Protein AF-A0A7W9L819-F1 (afdb_monomer)

Organism: NCBI:txid8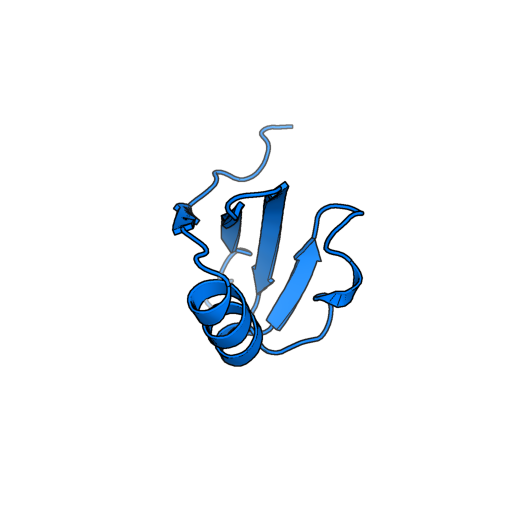82448

Nearest PDB structures (foldseek):
  3fan-assembly1_A  TM=5.595E-01  e=5.888E+00  Porcine reproductive and respiratory syndrome virus
  8k0j-assembly1_A  TM=3.552E-01  e=3.022E+00  Vibrio phage ICP1_2011_A
  1pk8-assembly2_F  TM=4.204E-01  e=6.648E+00  Rattus norvegicus
  7m4s-assembly2_C  TM=3.438E-01  e=7.505E+00  Nostoc sp. PCC 7120 = FACHB-418
  6ptv-assembly1_A  TM=2.958E-01  e=7.063E+00  Rickettsia rickettsii str. 'Sheila Smith'

Sequence (64 aa):
MEYIEGRWIWVSLPQATFAVVTRDGLVVDAAPIAQWLVGKREREVAAYLRNKGAVFKPLDPPTA

Radius of gyration: 11.52 Å; Cα contacts (8 Å, |Δi|>4): 104; chains: 1; bounding box: 24×36×22 Å

Structure (mmCIF, N/CA/C/O backbone):
data_AF-A0A7W9L819-F1
#
_entry.id   AF-A0A7W9L819-F1
#
loop_
_atom_site.group_PDB
_atom_site.id
_atom_site.type_symbol
_atom_site.label_atom_id
_atom_site.label_alt_id
_atom_site.label_comp_id
_atom_site.label_asym_id
_atom_site.label_entity_id
_atom_site.label_seq_id
_atom_site.pdbx_PDB_ins_code
_atom_site.Cartn_x
_atom_site.Cartn_y
_atom_site.Cartn_z
_atom_site.occupancy
_atom_site.B_iso_or_equiv
_atom_site.auth_seq_id
_atom_site.auth_comp_id
_atom_site.auth_asym_id
_atom_site.auth_atom_id
_atom_site.pdbx_PDB_model_num
ATOM 1 N N . MET A 1 1 ? -11.014 -24.149 -5.641 1.00 41.62 1 MET A N 1
ATOM 2 C CA . MET A 1 1 ? -10.692 -23.000 -4.774 1.00 41.62 1 MET A CA 1
ATOM 3 C C . MET A 1 1 ? -9.720 -22.152 -5.558 1.00 41.62 1 MET A C 1
ATOM 5 O O . MET A 1 1 ? -8.641 -22.638 -5.866 1.00 41.62 1 MET A O 1
ATOM 9 N N . GLU A 1 2 ? -10.155 -20.983 -6.010 1.00 39.06 2 GLU A N 1
ATOM 10 C CA . GLU A 1 2 ? -9.305 -20.061 -6.764 1.00 39.06 2 GLU A CA 1
ATOM 11 C C . GLU A 1 2 ? -8.244 -19.519 -5.798 1.00 39.06 2 GLU A C 1
ATOM 13 O O . GLU A 1 2 ? -8.578 -18.872 -4.806 1.00 39.06 2 GLU A O 1
ATOM 18 N N . TYR A 1 3 ? -6.978 -19.870 -6.020 1.00 43.12 3 TYR A N 1
ATOM 19 C CA . TYR A 1 3 ? -5.865 -19.232 -5.327 1.00 43.12 3 TYR A CA 1
ATOM 20 C C . TYR A 1 3 ? -5.791 -17.803 -5.855 1.00 43.12 3 TYR A C 1
ATOM 22 O O . TYR A 1 3 ? -5.364 -17.587 -6.985 1.00 43.12 3 TYR A O 1
ATOM 30 N N . ILE A 1 4 ? -6.238 -16.826 -5.069 1.00 52.00 4 ILE A N 1
ATOM 31 C CA . ILE A 1 4 ? -6.017 -15.426 -5.422 1.00 52.00 4 ILE A CA 1
ATOM 32 C C . ILE A 1 4 ? -4.532 -15.159 -5.158 1.00 52.00 4 ILE A C 1
ATOM 34 O O . ILE A 1 4 ? -4.108 -15.030 -4.007 1.00 52.00 4 ILE A O 1
ATOM 38 N N . GLU A 1 5 ? -3.730 -15.171 -6.223 1.00 65.19 5 GLU A N 1
ATOM 39 C CA . GLU A 1 5 ? -2.308 -14.831 -6.174 1.00 65.19 5 GLU A CA 1
ATOM 40 C C . GLU A 1 5 ? -2.101 -13.482 -5.467 1.00 65.19 5 GLU A C 1
ATOM 42 O O . GLU A 1 5 ? -2.901 -12.549 -5.593 1.00 65.19 5 GLU A O 1
ATOM 47 N N . GLY A 1 6 ? -1.028 -13.386 -4.676 1.00 74.56 6 GLY A N 1
ATOM 48 C CA . GLY A 1 6 ? -0.697 -12.154 -3.966 1.00 74.56 6 GLY A CA 1
ATOM 49 C C . GLY A 1 6 ? -0.488 -11.003 -4.952 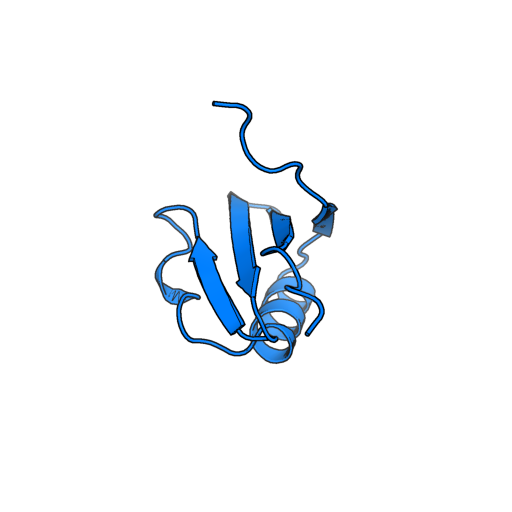1.00 74.56 6 GLY A C 1
ATOM 50 O O . GLY A 1 6 ? 0.278 -11.130 -5.905 1.00 74.56 6 GLY A O 1
ATOM 51 N N . ARG A 1 7 ? -1.150 -9.865 -4.723 1.00 85.12 7 ARG A N 1
ATOM 52 C CA . ARG A 1 7 ? -1.024 -8.682 -5.583 1.00 85.12 7 ARG A CA 1
ATOM 53 C C . ARG A 1 7 ? 0.151 -7.839 -5.127 1.00 85.12 7 ARG A C 1
ATOM 55 O O . ARG A 1 7 ? 0.134 -7.317 -4.008 1.00 85.12 7 ARG A O 1
ATOM 62 N N . TRP A 1 8 ? 1.128 -7.684 -6.010 1.00 85.50 8 TRP A N 1
ATOM 63 C CA . TRP A 1 8 ? 2.248 -6.773 -5.835 1.00 85.50 8 TRP A CA 1
ATOM 64 C C . TRP A 1 8 ? 1.813 -5.376 -6.270 1.00 85.50 8 TRP A C 1
ATOM 66 O O . TRP A 1 8 ? 1.223 -5.173 -7.331 1.00 85.50 8 TRP A O 1
ATOM 76 N N . ILE A 1 9 ? 2.036 -4.401 -5.400 1.00 90.31 9 ILE A N 1
ATOM 77 C CA . ILE A 1 9 ? 1.549 -3.039 -5.568 1.00 90.31 9 ILE A CA 1
ATOM 78 C C . ILE A 1 9 ? 2.730 -2.101 -5.408 1.00 90.31 9 ILE A C 1
ATOM 80 O O . ILE A 1 9 ? 3.377 -2.054 -4.363 1.00 90.31 9 ILE A O 1
ATOM 84 N N . TRP A 1 10 ? 2.980 -1.314 -6.442 1.00 92.31 10 TRP A N 1
ATOM 85 C CA . TRP A 1 10 ? 3.869 -0.173 -6.380 1.00 92.31 10 TRP A CA 1
ATOM 86 C C . TRP A 1 10 ? 3.134 0.999 -5.737 1.00 92.31 10 TRP A C 1
ATOM 88 O O . TRP A 1 10 ? 2.047 1.387 -6.174 1.00 92.31 10 TRP A O 1
ATOM 98 N N . VAL A 1 11 ? 3.734 1.567 -4.700 1.00 93.94 11 VAL A N 1
ATOM 99 C CA . VAL A 1 11 ? 3.230 2.726 -3.969 1.00 93.94 11 VAL A CA 1
ATOM 100 C C . VAL A 1 11 ? 4.236 3.852 -4.124 1.00 93.94 11 VAL A C 1
ATOM 102 O O . VAL A 1 11 ? 5.410 3.684 -3.797 1.00 93.94 11 VAL A O 1
ATOM 105 N N . SER A 1 12 ? 3.774 5.019 -4.563 1.00 94.56 12 SER A N 1
ATOM 106 C CA . SER A 1 12 ? 4.597 6.224 -4.617 1.00 94.56 12 SER A CA 1
ATOM 107 C C . SER A 1 12 ? 3.962 7.361 -3.851 1.00 94.56 12 SER A C 1
ATOM 109 O O . SER A 1 12 ? 2.830 7.756 -4.113 1.00 94.56 12 SER A O 1
ATOM 111 N N . LEU A 1 13 ? 4.718 7.845 -2.878 1.00 91.19 13 LEU A N 1
ATOM 112 C CA . LEU A 1 13 ? 4.484 9.030 -2.074 1.00 91.19 13 LEU A CA 1
ATOM 113 C C . LEU A 1 13 ? 5.411 10.155 -2.559 1.00 91.19 13 LEU A C 1
ATOM 115 O O . LEU A 1 13 ? 6.448 9.867 -3.162 1.00 91.19 13 LEU A O 1
ATOM 119 N N . PRO A 1 14 ? 5.125 11.420 -2.207 1.00 88.69 14 PRO A N 1
ATOM 120 C CA . PRO A 1 14 ? 6.005 12.547 -2.531 1.00 88.69 14 PRO A CA 1
ATOM 121 C C . PRO A 1 14 ? 7.477 12.350 -2.122 1.00 88.69 14 PRO A C 1
ATOM 123 O O . PRO A 1 14 ? 8.374 12.853 -2.789 1.00 88.69 14 PRO A O 1
ATOM 126 N N . GLN A 1 15 ? 7.727 11.613 -1.036 1.00 88.75 15 GLN A N 1
ATOM 127 C CA . GLN A 1 15 ? 9.049 11.425 -0.432 1.00 88.75 15 GLN A CA 1
ATOM 128 C C . GLN A 1 15 ? 9.617 10.001 -0.536 1.00 88.75 15 GLN A C 1
ATOM 130 O O . GLN A 1 15 ? 10.736 9.765 -0.088 1.00 88.75 15 GLN A O 1
ATOM 135 N N . ALA A 1 16 ? 8.853 9.029 -1.042 1.00 91.50 16 ALA A N 1
ATOM 136 C CA . ALA A 1 16 ? 9.277 7.630 -1.050 1.00 91.50 16 ALA A CA 1
ATOM 137 C C . ALA A 1 16 ? 8.503 6.807 -2.076 1.00 91.50 16 ALA A C 1
ATOM 139 O O . ALA A 1 16 ? 7.327 7.046 -2.323 1.00 91.50 16 ALA A O 1
ATOM 140 N N . THR A 1 17 ? 9.146 5.783 -2.627 1.00 94.19 17 THR A N 1
ATOM 141 C CA . THR A 1 17 ? 8.501 4.802 -3.500 1.00 94.19 17 THR A CA 1
ATOM 142 C C . THR A 1 17 ? 8.886 3.403 -3.043 1.00 94.19 17 THR A C 1
ATOM 144 O O . THR A 1 17 ? 10.059 3.149 -2.777 1.00 94.19 17 THR A O 1
ATOM 147 N N . PHE A 1 18 ? 7.910 2.510 -2.903 1.00 94.56 18 PHE A N 1
ATOM 148 C CA . PHE A 1 18 ? 8.130 1.157 -2.399 1.00 94.56 18 PHE A CA 1
ATOM 149 C C . PHE A 1 18 ? 7.075 0.168 -2.897 1.00 94.56 18 PHE A C 1
ATOM 151 O O . PHE A 1 18 ? 5.989 0.554 -3.324 1.00 94.56 18 PHE A O 1
ATOM 158 N N . ALA A 1 19 ? 7.403 -1.121 -2.821 1.00 94.00 19 ALA A N 1
ATOM 159 C CA . ALA A 1 19 ? 6.474 -2.208 -3.100 1.00 94.00 19 ALA A CA 1
ATOM 160 C C . ALA A 1 19 ? 5.769 -2.683 -1.818 1.00 94.00 19 ALA A C 1
ATOM 162 O O . ALA A 1 19 ? 6.365 -2.700 -0.736 1.00 94.00 19 ALA A O 1
ATOM 163 N N . VAL A 1 20 ? 4.508 -3.083 -1.962 1.00 94.94 20 VAL A N 1
ATOM 164 C CA . VAL A 1 20 ? 3.681 -3.740 -0.943 1.00 94.94 20 VAL A CA 1
ATOM 165 C C . VAL A 1 20 ? 3.005 -4.945 -1.585 1.00 94.94 20 VAL A C 1
ATOM 167 O O . VAL A 1 20 ? 2.477 -4.831 -2.688 1.00 94.94 20 VAL A O 1
ATOM 170 N N . VAL A 1 21 ? 2.983 -6.084 -0.901 1.00 95.38 21 VAL A N 1
ATOM 171 C CA . VAL A 1 21 ? 2.293 -7.294 -1.360 1.00 95.38 21 VAL A CA 1
ATOM 172 C C . VAL A 1 21 ? 1.064 -7.524 -0.496 1.00 95.38 21 VAL A C 1
ATOM 174 O O . VAL A 1 21 ? 1.133 -7.502 0.736 1.00 95.38 21 VAL A O 1
ATOM 177 N N . THR A 1 22 ? -0.074 -7.751 -1.145 1.00 94.62 22 THR A N 1
ATOM 178 C CA . THR A 1 22 ? -1.350 -8.009 -0.469 1.00 94.62 22 THR A CA 1
ATOM 179 C C . THR A 1 22 ? -1.888 -9.389 -0.812 1.00 94.62 22 THR A C 1
ATOM 181 O O . THR A 1 22 ? -1.810 -9.821 -1.960 1.00 94.62 22 THR A O 1
ATOM 184 N N . ARG A 1 23 ? -2.453 -10.081 0.177 1.00 93.19 23 ARG A N 1
ATOM 185 C CA . ARG A 1 23 ? -3.157 -11.358 0.007 1.00 93.19 23 ARG A CA 1
ATOM 186 C C . ARG A 1 23 ? -4.364 -11.378 0.936 1.00 93.19 23 ARG A C 1
ATOM 188 O O . ARG A 1 23 ? -4.245 -10.966 2.087 1.00 93.19 23 ARG A O 1
ATOM 195 N N . ASP A 1 24 ? -5.523 -11.791 0.430 1.00 92.56 24 ASP A N 1
ATOM 196 C CA . ASP A 1 24 ? -6.776 -11.888 1.201 1.00 92.56 24 ASP A CA 1
ATOM 197 C C . ASP A 1 24 ? -7.150 -10.600 1.971 1.00 92.56 24 ASP A C 1
ATOM 199 O O . ASP A 1 24 ? -7.684 -10.632 3.079 1.00 92.56 24 ASP A O 1
ATOM 203 N N . GLY A 1 25 ? -6.845 -9.431 1.394 1.00 91.94 25 GLY A N 1
ATOM 204 C CA . GLY A 1 25 ? -7.124 -8.126 2.004 1.00 91.94 25 GLY A CA 1
ATOM 205 C C . GLY A 1 25 ? -6.190 -7.733 3.156 1.00 91.94 25 GLY A C 1
ATOM 206 O O . GLY A 1 25 ? -6.483 -6.769 3.871 1.00 91.94 25 GLY A O 1
ATOM 207 N N . LEU A 1 26 ? -5.072 -8.439 3.339 1.00 95.81 26 LEU A N 1
ATOM 208 C CA . LEU A 1 26 ? -4.005 -8.119 4.287 1.00 95.81 26 LEU A CA 1
ATOM 209 C C . LEU A 1 26 ? -2.710 -7.784 3.551 1.00 95.81 26 LEU A C 1
ATOM 211 O O . LEU A 1 26 ? -2.425 -8.342 2.493 1.00 95.81 26 LEU A O 1
ATOM 215 N N . VAL A 1 27 ? -1.900 -6.908 4.139 1.00 96.31 27 VAL A N 1
ATOM 216 C CA . VAL A 1 27 ? -0.508 -6.727 3.717 1.00 96.31 27 VAL A CA 1
ATOM 217 C C . VAL A 1 27 ? 0.319 -7.876 4.280 1.00 96.31 27 VAL A C 1
ATOM 219 O O . VAL A 1 27 ? 0.394 -8.042 5.497 1.00 96.31 27 VAL A O 1
ATOM 222 N N . VAL A 1 28 ? 0.934 -8.661 3.400 1.00 96.75 28 VAL A N 1
ATOM 223 C CA . VAL A 1 28 ? 1.721 -9.847 3.775 1.00 96.75 28 VAL A CA 1
ATOM 224 C C . VAL A 1 28 ? 3.223 -9.637 3.628 1.00 96.75 28 VAL A C 1
ATOM 226 O O . VAL A 1 28 ? 3.985 -10.323 4.297 1.00 96.75 28 VAL A O 1
ATOM 229 N N . ASP A 1 29 ? 3.637 -8.678 2.801 1.00 95.50 29 ASP A N 1
ATOM 230 C CA . ASP A 1 29 ? 5.035 -8.281 2.650 1.00 95.50 29 ASP A CA 1
ATOM 231 C C . ASP A 1 29 ? 5.133 -6.818 2.186 1.00 95.50 29 ASP A C 1
ATOM 233 O O . ASP A 1 29 ? 4.169 -6.248 1.664 1.00 95.50 29 ASP A O 1
ATOM 237 N N . ALA A 1 30 ? 6.285 -6.189 2.397 1.00 94.44 30 ALA A N 1
ATOM 238 C CA . ALA A 1 30 ? 6.564 -4.821 1.979 1.00 94.44 30 ALA A CA 1
ATOM 239 C C . ALA A 1 30 ? 8.075 -4.558 1.873 1.00 94.44 30 ALA A C 1
ATOM 241 O O . ALA A 1 30 ? 8.894 -5.229 2.492 1.00 94.44 30 ALA A O 1
ATOM 242 N N . ALA A 1 31 ? 8.481 -3.512 1.154 1.00 92.88 31 ALA A N 1
ATOM 243 C CA . ALA A 1 31 ? 9.875 -3.063 1.213 1.00 92.88 31 ALA A CA 1
ATOM 244 C C . ALA A 1 31 ? 10.280 -2.667 2.659 1.00 92.88 31 ALA A C 1
ATOM 246 O O . ALA A 1 31 ? 9.410 -2.254 3.430 1.00 92.88 31 ALA A O 1
ATOM 247 N N . PRO A 1 32 ? 11.578 -2.690 3.035 1.00 95.19 32 PRO A N 1
ATOM 248 C CA . PRO A 1 32 ? 12.035 -2.429 4.410 1.00 95.19 32 PRO A CA 1
ATOM 249 C C . PRO A 1 32 ? 11.481 -1.148 5.057 1.00 95.19 32 PRO A C 1
ATOM 251 O O . PRO A 1 32 ? 11.038 -1.167 6.202 1.00 95.19 32 PRO A O 1
ATOM 254 N N . ILE A 1 33 ? 11.416 -0.048 4.301 1.00 92.88 33 ILE A N 1
ATOM 255 C CA . ILE A 1 33 ? 10.850 1.245 4.739 1.00 92.88 33 ILE A CA 1
ATOM 256 C C . ILE A 1 33 ? 9.356 1.173 5.118 1.00 92.88 33 ILE A C 1
ATOM 258 O O . ILE A 1 33 ? 8.841 2.017 5.852 1.00 92.88 33 ILE A O 1
ATOM 262 N N . ALA A 1 34 ? 8.652 0.162 4.620 1.00 94.75 34 ALA A N 1
ATOM 263 C CA . ALA A 1 34 ? 7.215 -0.024 4.739 1.00 94.75 34 ALA A CA 1
ATOM 264 C C . ALA A 1 34 ? 6.835 -1.297 5.520 1.00 94.75 34 ALA A C 1
ATOM 266 O O . ALA A 1 34 ? 5.657 -1.635 5.588 1.00 94.75 34 ALA A O 1
ATOM 267 N N . GLN A 1 35 ? 7.794 -1.978 6.159 1.00 96.81 35 GLN A N 1
ATOM 268 C CA . GLN A 1 35 ? 7.557 -3.213 6.930 1.00 96.81 35 GLN A CA 1
ATOM 269 C C . GLN A 1 35 ? 6.539 -3.043 8.067 1.00 96.81 35 GLN A C 1
ATOM 271 O O . GLN A 1 35 ? 5.801 -3.965 8.397 1.00 96.81 35 GLN A O 1
ATOM 276 N N . TRP A 1 36 ? 6.401 -1.831 8.604 1.00 95.94 36 TRP A N 1
ATOM 277 C CA . TRP A 1 36 ? 5.379 -1.491 9.598 1.00 95.94 36 TRP A CA 1
ATOM 278 C C . TRP A 1 36 ? 3.931 -1.596 9.071 1.00 95.94 36 TRP A C 1
ATOM 280 O O . TRP A 1 36 ? 2.990 -1.495 9.861 1.00 95.94 36 TRP A O 1
ATOM 290 N N . LEU A 1 37 ? 3.729 -1.783 7.760 1.00 96.56 37 LEU A N 1
ATOM 291 C CA . LEU A 1 37 ? 2.427 -2.052 7.143 1.00 96.56 37 LEU A CA 1
ATOM 292 C C . LEU A 1 37 ? 2.023 -3.529 7.199 1.00 96.56 37 LEU A C 1
ATOM 294 O O . LEU A 1 37 ? 0.832 -3.821 7.096 1.00 96.56 37 LEU A O 1
ATOM 298 N N . VAL A 1 38 ? 2.980 -4.448 7.350 1.00 97.00 38 VAL A N 1
ATOM 299 C CA . VAL A 1 38 ? 2.729 -5.894 7.328 1.00 97.00 38 VAL A CA 1
ATOM 300 C C . VAL A 1 38 ? 1.789 -6.292 8.470 1.00 97.00 38 VAL A C 1
ATOM 302 O O . VAL A 1 38 ? 1.881 -5.787 9.589 1.00 97.00 38 VAL A O 1
ATOM 305 N N . GLY A 1 39 ? 0.823 -7.160 8.164 1.00 96.81 39 GLY A N 1
ATOM 306 C CA . GLY A 1 39 ? -0.234 -7.602 9.077 1.00 96.81 39 GLY A CA 1
ATOM 307 C C . GLY A 1 39 ? -1.441 -6.660 9.175 1.00 96.81 39 GLY A C 1
ATOM 308 O O . GLY A 1 39 ? -2.450 -7.027 9.778 1.00 96.81 39 GLY A O 1
ATOM 309 N N . LYS A 1 40 ? -1.390 -5.462 8.578 1.00 97.62 40 LYS A N 1
ATOM 310 C CA . LYS A 1 40 ? -2.532 -4.533 8.547 1.00 97.62 40 LYS A CA 1
ATOM 311 C C . LYS A 1 40 ? -3.486 -4.849 7.396 1.00 97.62 40 LYS A C 1
ATOM 313 O O . LYS A 1 40 ? -3.117 -5.471 6.399 1.00 97.62 40 LYS A O 1
ATOM 318 N N . ARG A 1 41 ? -4.724 -4.360 7.512 1.00 97.12 41 ARG A N 1
ATOM 319 C CA . ARG A 1 41 ? -5.737 -4.482 6.456 1.00 97.12 41 ARG A CA 1
ATOM 320 C C . ARG A 1 41 ? -5.398 -3.590 5.270 1.00 97.12 41 ARG A C 1
ATOM 322 O O . ARG A 1 41 ? -5.173 -2.392 5.431 1.00 97.12 41 ARG A O 1
ATOM 329 N N . GLU A 1 42 ? -5.477 -4.153 4.069 1.00 94.56 42 GLU A N 1
ATOM 330 C CA . GLU A 1 42 ? -5.223 -3.460 2.802 1.00 94.56 42 GLU A CA 1
ATOM 331 C C . GLU A 1 42 ? -6.035 -2.165 2.698 1.00 94.56 42 GLU A C 1
ATOM 333 O O . GLU A 1 42 ? -5.493 -1.121 2.347 1.00 94.56 42 GLU A O 1
ATOM 338 N N . ARG A 1 43 ? -7.328 -2.205 3.047 1.00 94.19 43 ARG A N 1
ATOM 339 C CA . ARG A 1 43 ? -8.212 -1.032 2.956 1.00 94.19 43 ARG A CA 1
ATOM 340 C C . ARG A 1 43 ? -7.767 0.114 3.865 1.00 94.19 43 ARG A C 1
ATOM 342 O O . ARG A 1 43 ? -7.818 1.267 3.448 1.00 94.19 43 ARG A O 1
ATOM 349 N N . GLU A 1 44 ? -7.323 -0.200 5.080 1.00 96.06 44 GLU A N 1
ATOM 350 C CA . GLU A 1 44 ? -6.846 0.793 6.051 1.00 96.06 44 GLU A CA 1
ATOM 351 C C . GLU A 1 44 ? -5.513 1.393 5.604 1.00 96.06 44 GLU A C 1
ATOM 353 O O . GLU A 1 44 ? -5.343 2.611 5.608 1.00 96.06 44 GLU A O 1
ATOM 358 N N . VAL A 1 45 ? -4.597 0.540 5.141 1.00 95.81 45 VAL A N 1
ATOM 359 C CA . VAL A 1 45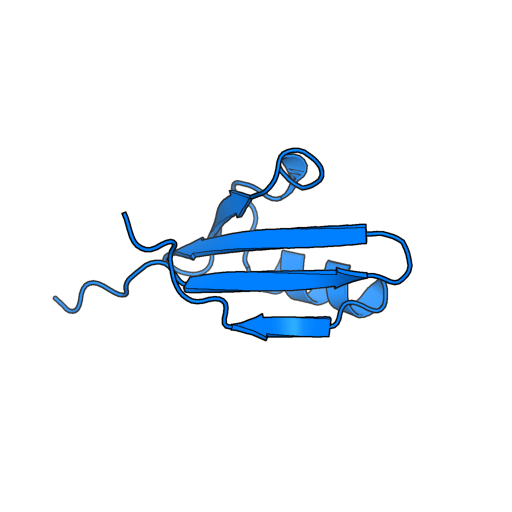 ? -3.302 0.952 4.590 1.00 95.81 45 VAL A C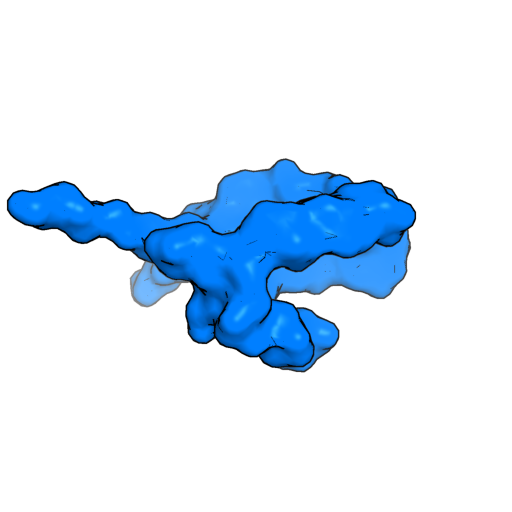A 1
ATOM 360 C C . VAL A 1 45 ? -3.490 1.838 3.360 1.00 95.81 45 VAL A C 1
ATOM 362 O O . VAL A 1 45 ? -2.902 2.915 3.282 1.00 95.81 45 VAL A O 1
ATOM 365 N N . ALA A 1 46 ? -4.355 1.440 2.428 1.00 94.31 46 ALA A N 1
ATOM 366 C CA . ALA A 1 46 ? -4.658 2.220 1.237 1.00 94.31 46 ALA A CA 1
ATOM 367 C C . ALA A 1 46 ? -5.282 3.578 1.591 1.00 94.31 46 ALA A C 1
ATOM 369 O O . ALA A 1 46 ? -4.896 4.589 1.009 1.00 94.31 46 ALA A O 1
ATOM 370 N N . ALA A 1 47 ? -6.210 3.632 2.553 1.00 96.12 47 ALA A N 1
ATOM 371 C CA . ALA A 1 47 ? -6.792 4.891 3.020 1.00 96.12 47 ALA A CA 1
ATOM 372 C C . ALA A 1 47 ? -5.734 5.814 3.648 1.00 96.12 47 ALA A C 1
ATOM 374 O O . ALA A 1 47 ? -5.640 6.985 3.276 1.00 96.12 47 ALA A O 1
ATOM 375 N N . TYR A 1 48 ? -4.891 5.280 4.538 1.00 95.62 48 TYR A N 1
ATOM 376 C CA . TYR A 1 48 ? -3.790 6.026 5.149 1.00 95.62 48 TYR A CA 1
ATOM 377 C C . TYR A 1 48 ? -2.837 6.599 4.092 1.00 95.62 48 TYR A C 1
ATOM 379 O O . TYR A 1 48 ? -2.527 7.789 4.111 1.00 95.62 48 TYR A O 1
ATOM 387 N N . LEU A 1 49 ? -2.398 5.766 3.148 1.00 95.31 49 LEU A N 1
ATOM 388 C CA . LEU A 1 49 ? -1.443 6.155 2.114 1.00 95.31 49 LEU A CA 1
ATOM 389 C C . LEU A 1 49 ? -2.051 7.169 1.132 1.00 95.31 49 LEU A C 1
ATOM 391 O O . LEU A 1 49 ? -1.384 8.142 0.791 1.00 95.31 49 LEU A O 1
ATOM 395 N N . ARG A 1 50 ? -3.328 7.030 0.746 1.00 94.94 50 ARG A N 1
ATOM 396 C CA . ARG A 1 50 ? -4.037 8.048 -0.058 1.00 94.94 50 ARG A CA 1
ATOM 397 C C . ARG A 1 50 ? -4.076 9.401 0.642 1.00 94.94 50 ARG A C 1
ATOM 399 O O . ARG A 1 50 ? -3.784 10.409 0.008 1.00 94.94 50 ARG A O 1
ATOM 406 N N . ASN A 1 51 ? -4.338 9.426 1.949 1.00 95.88 51 ASN A N 1
ATOM 407 C CA . ASN A 1 51 ? -4.306 10.664 2.736 1.00 95.88 51 ASN A CA 1
ATOM 408 C C . ASN A 1 51 ? -2.902 11.295 2.800 1.00 95.88 51 ASN A C 1
ATOM 410 O O . ASN A 1 51 ? -2.774 12.483 3.079 1.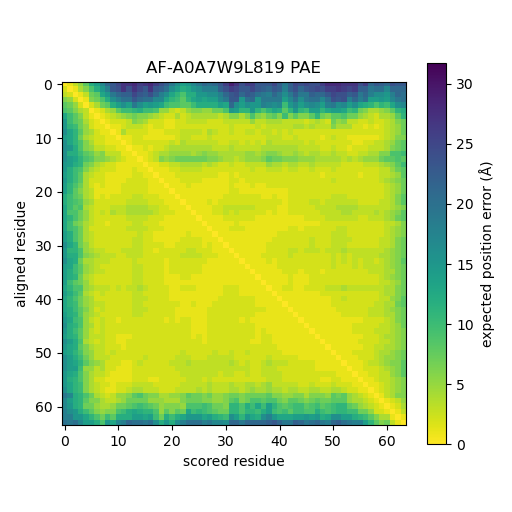00 95.88 51 ASN A O 1
ATOM 414 N N . LYS A 1 52 ? -1.846 10.516 2.535 1.00 93.75 52 LYS A N 1
ATOM 415 C CA . LYS A 1 52 ? -0.460 10.990 2.393 1.00 93.75 52 LYS A CA 1
ATOM 416 C C . LYS A 1 52 ? -0.078 11.339 0.946 1.00 93.75 52 LYS A C 1
ATOM 418 O O . LYS A 1 52 ? 1.078 11.667 0.701 1.00 93.75 52 LYS A O 1
ATOM 423 N N . GLY A 1 53 ? -1.022 11.281 0.005 1.00 94.56 53 GLY A N 1
ATOM 424 C CA . GLY A 1 53 ? -0.797 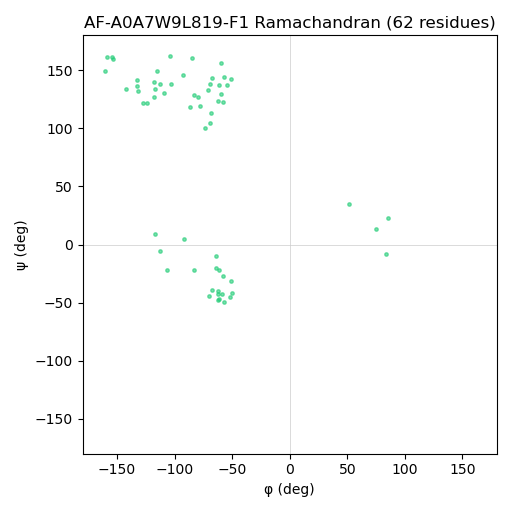11.585 -1.409 1.00 94.56 53 GLY A CA 1
ATOM 425 C C . GLY A 1 53 ? -0.267 10.410 -2.231 1.00 94.56 53 GLY A C 1
ATOM 426 O O . GLY A 1 53 ? 0.373 10.634 -3.253 1.00 94.56 53 GLY A O 1
ATOM 427 N N . ALA A 1 54 ? -0.490 9.167 -1.791 1.00 95.06 54 ALA A N 1
ATOM 428 C CA . ALA A 1 54 ? 0.008 8.001 -2.509 1.00 95.06 54 ALA A CA 1
ATOM 429 C C . ALA A 1 54 ? -0.704 7.762 -3.845 1.00 95.06 54 ALA A C 1
ATOM 431 O O . ALA A 1 54 ? -1.936 7.764 -3.925 1.00 95.06 54 ALA A O 1
ATOM 432 N N . VAL A 1 55 ? 0.090 7.417 -4.855 1.00 95.12 55 VAL A N 1
ATOM 433 C CA . VAL A 1 55 ? -0.355 6.803 -6.106 1.00 95.12 55 VAL A CA 1
ATOM 434 C C . VAL A 1 55 ? -0.031 5.312 -6.062 1.00 95.12 55 VAL A C 1
ATOM 436 O O . VAL A 1 55 ? 1.054 4.918 -5.636 1.00 95.12 55 VAL A O 1
ATOM 439 N N . PHE A 1 56 ? -0.970 4.487 -6.524 1.00 93.19 56 PHE A N 1
ATOM 440 C CA . PHE A 1 56 ? -0.834 3.032 -6.567 1.00 93.19 56 PHE A CA 1
ATOM 441 C C . PHE A 1 56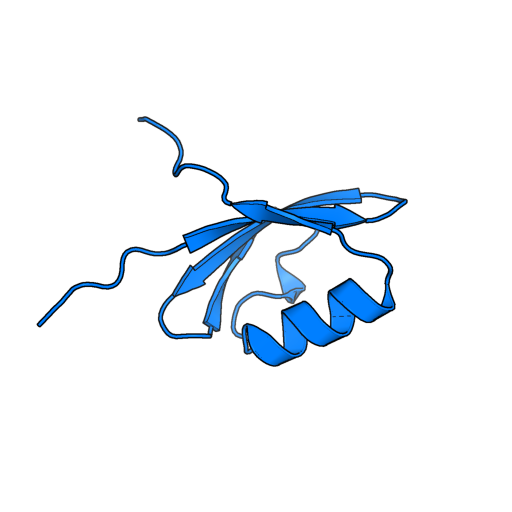 ? -0.781 2.569 -8.014 1.00 93.19 56 PHE A C 1
ATOM 443 O O . PHE A 1 56 ? -1.568 3.037 -8.840 1.00 93.19 56 PHE A O 1
ATOM 450 N N . LYS A 1 57 ? 0.109 1.627 -8.313 1.00 92.25 57 LYS A N 1
ATOM 451 C CA . LYS A 1 57 ? 0.153 0.933 -9.601 1.00 92.25 57 LYS A CA 1
ATOM 452 C C . LYS A 1 57 ? 0.287 -0.569 -9.356 1.00 92.25 57 LYS A C 1
ATOM 454 O O . LYS A 1 57 ? 1.005 -0.947 -8.427 1.00 92.25 57 LYS A O 1
ATOM 459 N N . PRO A 1 58 ? -0.381 -1.424 -10.148 1.00 89.12 58 PRO A N 1
ATOM 460 C CA . PRO A 1 58 ? -0.044 -2.839 -10.179 1.00 89.12 58 PRO A CA 1
ATOM 461 C C . PRO A 1 58 ? 1.444 -2.989 -10.485 1.00 89.12 58 PRO A C 1
ATOM 463 O O . PRO A 1 58 ? 1.985 -2.255 -11.315 1.00 89.12 58 PRO A O 1
ATOM 466 N N . LEU A 1 59 ? 2.097 -3.894 -9.777 1.00 85.19 59 LEU A N 1
ATOM 467 C CA . LEU A 1 59 ? 3.462 -4.299 -10.048 1.00 85.19 59 LEU A CA 1
ATOM 468 C C . LEU A 1 59 ? 3.410 -5.781 -10.404 1.00 85.19 59 LEU A C 1
ATOM 470 O O . LEU A 1 59 ? 2.727 -6.542 -9.720 1.00 85.19 59 LEU A O 1
ATOM 474 N N . ASP A 1 60 ? 4.092 -6.185 -11.468 1.00 84.25 60 ASP A N 1
ATOM 475 C CA . ASP A 1 60 ? 4.225 -7.607 -11.762 1.00 84.25 60 ASP A CA 1
ATOM 476 C C . ASP A 1 60 ? 5.090 -8.266 -10.676 1.00 84.25 60 ASP A C 1
ATOM 478 O O . ASP A 1 60 ? 6.029 -7.634 -10.170 1.00 84.25 60 ASP A O 1
ATOM 482 N N . PRO A 1 61 ? 4.784 -9.511 -10.271 1.00 75.69 61 PRO A N 1
ATOM 483 C CA . PRO A 1 61 ? 5.667 -10.241 -9.379 1.00 75.69 61 PRO A CA 1
ATOM 484 C C . PRO A 1 61 ? 7.060 -10.348 -10.018 1.00 75.69 61 PRO A C 1
ATOM 486 O O . PRO A 1 61 ? 7.165 -10.476 -11.241 1.00 75.69 61 PRO A O 1
ATOM 489 N N . PRO A 1 62 ? 8.140 -10.285 -9.222 1.00 71.56 62 PRO A N 1
ATOM 490 C CA . PRO A 1 62 ? 9.486 -10.407 -9.755 1.00 71.56 62 PRO A CA 1
ATOM 491 C C .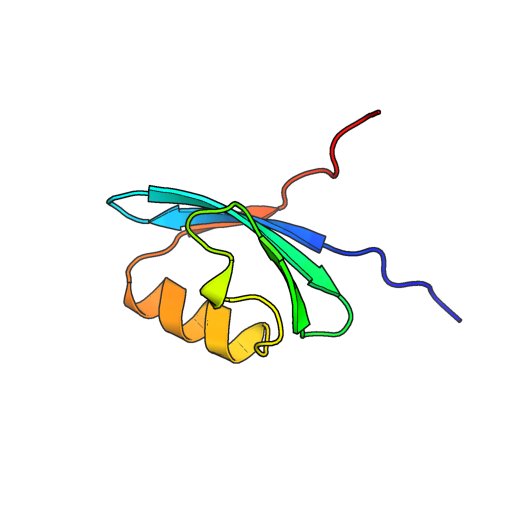 PRO A 1 62 ? 9.621 -11.741 -10.494 1.00 71.56 62 PRO A C 1
ATOM 493 O O . PRO A 1 62 ? 9.389 -12.804 -9.917 1.00 71.56 62 PRO A O 1
ATOM 496 N N . THR A 1 63 ? 9.988 -11.683 -11.773 1.00 63.75 63 THR A N 1
ATOM 497 C CA . THR A 1 63 ? 10.444 -12.861 -12.515 1.00 63.75 63 THR A CA 1
ATOM 498 C C . THR A 1 63 ? 11.717 -13.380 -11.858 1.00 63.75 63 THR A C 1
ATOM 500 O O . THR A 1 63 ? 12.667 -12.613 -11.682 1.00 63.75 63 THR A O 1
ATOM 503 N N . ALA A 1 64 ? 11.690 -14.652 -11.457 1.00 52.28 64 ALA A N 1
ATOM 504 C CA . ALA A 1 64 ? 12.844 -15.382 -10.939 1.00 52.28 64 ALA A CA 1
ATOM 505 C C . ALA A 1 64 ? 13.941 -15.551 -12.000 1.00 52.28 64 ALA A C 1
ATOM 507 O O . ALA A 1 64 ? 13.590 -15.639 -13.201 1.00 52.28 64 ALA A O 1
#

Secondary structure (DSSP, 8-state):
----PPEEEEEEETTEEEEEEEETTEEEEE-GGGGGGTTSBHHHHHHHHHHTT-EEEEEPPPP-

pLDDT: mean 88.03, std 14.3, range [39.06, 97.62]

Mean predicted aligned error: 4.81 Å

Solvent-accessible surface area (backbone atoms only — not comparable to full-atom values): 3773 Å² total; per-residue (Å²): 132,86,79,73,73,67,46,35,31,36,39,37,39,95,88,49,72,46,48,38,28,34,43,96,61,25,21,75,42,45,38,83,96,44,44,90,47,47,78,37,47,39,70,59,52,51,51,55,38,45,77,63,59,41,47,80,42,87,36,81,74,83,82,129

Foldseek 3Di:
DDQPPWWWKWKDAPVDIWIFTDDPQATCDIDPVCRVRHGPGNVVVVVVSVVRVMDMDTDDD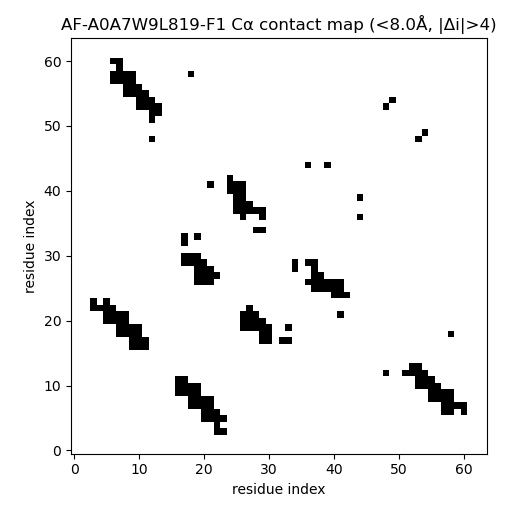DDD